Protein AF-A0A352PST9-F1 (afdb_monomer_lite)

pLDDT: mean 74.84, std 16.95, range [35.41, 90.06]

Secondary structure (DSSP, 8-state):
----------EEEEEEEEESSSEEEEEE-SSSTTEEEEEEEESSHHHHHHHHHSHHHHHHHHHHGGGEEEEEEEE------

Radius of gyration: 15.48 Å; chains: 1; bounding box: 48×29×36 Å

Sequence (81 aa):
MDRANHIHKRLSIVIDLLLKGSAFDVCQDLQLGKVFFIYEIYTDEDAFKKHLSSRHFKEFDIAIREWVERKSIRKLKRTFR

Structure (mmCIF, N/CA/C/O backbone):
data_AF-A0A352PST9-F1
#
_entry.id   AF-A0A352PST9-F1
#
loop_
_atom_site.group_PDB
_atom_site.id
_atom_site.type_symbol
_atom_site.label_atom_id
_atom_site.label_alt_id
_atom_site.label_comp_id
_atom_site.label_asym_id
_atom_site.label_entity_id
_atom_site.label_seq_id
_atom_site.pdbx_PDB_ins_code
_atom_site.Cartn_x
_atom_site.Cartn_y
_atom_site.Cartn_z
_atom_site.occupancy
_atom_site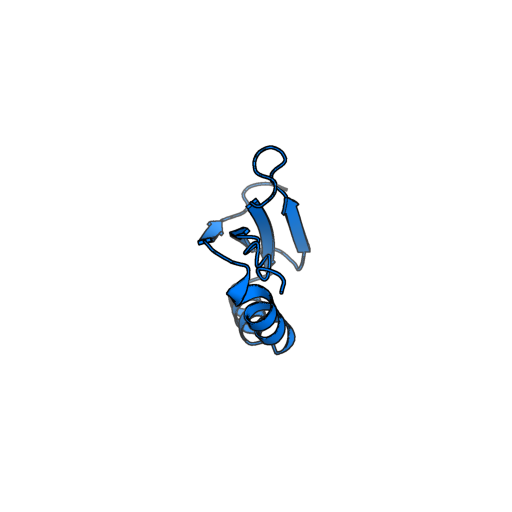.B_iso_or_equiv
_atom_site.auth_seq_id
_atom_site.auth_comp_id
_atom_site.auth_asym_id
_atom_site.auth_atom_id
_atom_site.pdbx_PDB_model_num
ATOM 1 N N . MET A 1 1 ? -31.516 -15.562 22.527 1.00 35.41 1 MET A N 1
ATOM 2 C CA . MET A 1 1 ? -31.003 -15.807 21.163 1.00 35.41 1 MET A CA 1
ATOM 3 C C . MET A 1 1 ? -30.200 -14.590 20.770 1.00 35.41 1 MET A C 1
ATOM 5 O O . MET A 1 1 ? -30.755 -13.499 20.711 1.00 35.41 1 MET A O 1
ATOM 9 N N . ASP A 1 2 ? -28.885 -14.775 20.706 1.00 38.34 2 ASP A N 1
ATOM 10 C CA . ASP A 1 2 ? -27.881 -13.717 20.735 1.00 38.34 2 ASP A CA 1
ATOM 11 C C . ASP A 1 2 ? -28.033 -12.689 19.618 1.00 38.34 2 ASP A C 1
ATOM 13 O O . ASP A 1 2 ? -28.139 -13.021 18.436 1.00 38.34 2 ASP A O 1
ATOM 17 N N . ARG A 1 3 ? -27.981 -11.414 20.019 1.00 37.09 3 ARG A N 1
ATOM 18 C CA . ARG A 1 3 ? -27.733 -10.295 19.116 1.00 37.09 3 ARG A CA 1
ATOM 19 C C . ARG A 1 3 ? -26.345 -10.513 18.536 1.00 37.09 3 ARG A C 1
ATOM 21 O O . ARG A 1 3 ? -25.353 -10.381 19.249 1.00 37.09 3 ARG A O 1
ATOM 28 N N . ALA A 1 4 ? -26.294 -10.869 17.258 1.00 39.50 4 ALA A N 1
ATOM 29 C CA . ALA A 1 4 ? -25.067 -10.973 16.498 1.00 39.50 4 ALA A CA 1
ATOM 30 C C . ALA A 1 4 ? -24.273 -9.673 16.676 1.00 39.50 4 ALA A C 1
ATOM 32 O O . ALA A 1 4 ? -24.628 -8.618 16.154 1.00 39.50 4 ALA A O 1
ATOM 33 N N . ASN A 1 5 ? -23.211 -9.764 17.467 1.00 37.81 5 ASN A N 1
ATOM 34 C CA . ASN A 1 5 ? -22.294 -8.689 17.793 1.00 37.81 5 ASN A CA 1
ATOM 35 C C . ASN A 1 5 ? -21.401 -8.448 16.562 1.00 37.81 5 ASN A C 1
ATOM 37 O O . ASN A 1 5 ? -20.208 -8.735 16.568 1.00 37.81 5 ASN A O 1
ATOM 41 N N . HIS A 1 6 ? -21.996 -8.009 15.449 1.00 42.62 6 HIS A N 1
ATOM 42 C CA . HIS A 1 6 ? -21.271 -7.600 14.248 1.00 42.62 6 HIS A CA 1
ATOM 43 C C . HIS A 1 6 ? -20.711 -6.201 14.496 1.00 42.62 6 HIS A C 1
ATOM 45 O O . HIS A 1 6 ? -21.196 -5.188 13.996 1.00 42.62 6 HIS A O 1
ATOM 51 N N . ILE A 1 7 ? -19.675 -6.146 15.331 1.00 40.16 7 ILE A N 1
ATOM 52 C CA . ILE A 1 7 ? -18.814 -4.978 15.435 1.00 40.16 7 ILE A CA 1
ATOM 53 C C . ILE A 1 7 ? -18.075 -4.904 14.101 1.00 40.16 7 ILE A C 1
ATOM 55 O O . ILE A 1 7 ? -17.035 -5.536 13.924 1.00 40.16 7 ILE A O 1
ATOM 59 N N . HIS A 1 8 ? -18.628 -4.162 13.144 1.00 40.34 8 HIS A N 1
ATOM 60 C CA . HIS A 1 8 ? -17.923 -3.793 11.924 1.00 40.34 8 HIS A CA 1
ATOM 61 C C . HIS A 1 8 ? -16.650 -3.041 12.345 1.00 40.34 8 HIS A C 1
ATOM 63 O O . HIS A 1 8 ? -16.690 -1.877 12.755 1.00 40.34 8 HIS A O 1
ATOM 69 N N . LYS A 1 9 ? -15.508 -3.737 12.346 1.00 45.56 9 LYS A N 1
ATOM 70 C CA . LYS A 1 9 ? -14.193 -3.150 12.606 1.00 45.56 9 LYS A CA 1
ATOM 71 C C . LYS A 1 9 ? -13.827 -2.325 11.374 1.00 45.56 9 LYS A C 1
ATOM 73 O O . LYS A 1 9 ? -13.254 -2.836 10.428 1.00 45.56 9 LYS A O 1
ATOM 78 N N . ARG A 1 10 ? -14.259 -1.069 11.379 1.00 56.69 10 ARG A N 1
ATOM 79 C CA . ARG A 1 10 ? -14.093 -0.110 10.286 1.00 56.69 10 ARG A CA 1
ATOM 80 C C . ARG A 1 10 ? -12.656 0.394 10.216 1.00 56.69 10 ARG A C 1
ATOM 82 O O . ARG A 1 10 ? -12.165 0.911 11.217 1.00 56.69 10 ARG A O 1
ATOM 89 N N . LEU A 1 11 ? -12.006 0.229 9.067 1.00 57.41 11 LEU A N 1
ATOM 90 C CA . LEU A 1 11 ? -10.613 0.593 8.819 1.00 57.41 11 LEU A CA 1
ATOM 91 C C . LEU A 1 11 ? -10.510 1.818 7.904 1.00 57.41 11 LEU A C 1
ATOM 93 O O . LEU A 1 11 ? -11.253 1.932 6.928 1.00 57.41 11 LEU A O 1
ATOM 97 N N . SER A 1 12 ? -9.562 2.711 8.187 1.00 64.19 12 SER A N 1
ATOM 98 C CA . SER A 1 12 ? -9.127 3.731 7.223 1.00 64.19 12 SER A CA 1
ATOM 99 C C . SER A 1 12 ? -7.755 3.360 6.680 1.00 64.19 12 SER A C 1
ATOM 101 O O . SER A 1 12 ? -6.847 3.140 7.474 1.00 64.19 12 SER A O 1
ATOM 103 N N . ILE A 1 13 ? -7.602 3.294 5.357 1.00 62.66 13 ILE A N 1
ATOM 104 C CA . ILE A 1 13 ? -6.322 2.987 4.705 1.00 62.66 13 ILE A CA 1
ATOM 105 C C . ILE A 1 13 ? -5.826 4.220 3.955 1.00 62.66 13 ILE A C 1
ATOM 107 O O . ILE A 1 13 ? -6.545 4.768 3.116 1.00 62.66 13 ILE A O 1
ATOM 111 N N . VAL A 1 14 ? -4.591 4.631 4.232 1.00 58.91 14 VAL A N 1
ATOM 112 C CA . VAL A 1 14 ? -3.865 5.640 3.451 1.00 58.91 14 VAL A CA 1
ATOM 113 C C . VAL A 1 14 ? -2.748 4.939 2.685 1.00 58.91 14 VAL A C 1
ATOM 115 O O . VAL A 1 14 ? -1.907 4.307 3.314 1.00 58.91 14 VAL A O 1
ATOM 118 N N . ILE A 1 15 ? -2.753 5.029 1.353 1.00 62.56 15 ILE A N 1
ATOM 119 C CA . ILE A 1 15 ? -1.731 4.425 0.485 1.00 62.56 15 ILE A CA 1
ATOM 120 C C . ILE A 1 15 ? -0.856 5.526 -0.114 1.00 62.56 15 ILE A C 1
ATOM 122 O O . ILE A 1 15 ? -1.364 6.361 -0.866 1.00 62.56 15 ILE A O 1
ATOM 126 N N . ASP A 1 16 ? 0.445 5.492 0.169 1.00 54.47 16 ASP A N 1
ATOM 127 C CA . ASP A 1 16 ? 1.439 6.377 -0.441 1.00 54.47 16 ASP A CA 1
ATOM 128 C C . ASP A 1 16 ? 2.296 5.608 -1.458 1.00 54.47 16 ASP A C 1
ATOM 130 O O . ASP A 1 16 ? 3.000 4.665 -1.106 1.00 54.47 16 ASP A O 1
ATOM 134 N N . LEU A 1 17 ? 2.235 6.025 -2.727 1.00 56.53 17 LEU A N 1
ATOM 135 C CA . LEU A 1 17 ? 2.906 5.374 -3.859 1.00 56.53 17 LEU A CA 1
ATOM 136 C C . LEU A 1 17 ? 4.170 6.139 -4.258 1.00 56.53 17 LEU A C 1
ATOM 138 O O . LEU A 1 17 ? 4.071 7.308 -4.643 1.00 56.53 17 LEU A O 1
ATOM 142 N N . LEU A 1 18 ? 5.338 5.492 -4.229 1.00 51.53 18 LEU A N 1
ATOM 143 C CA . LEU A 1 18 ? 6.640 6.097 -4.556 1.00 51.53 18 LEU A CA 1
ATOM 144 C C . LEU A 1 18 ? 7.432 5.292 -5.579 1.00 51.53 18 LEU A C 1
ATOM 146 O O . LEU A 1 18 ? 7.171 4.115 -5.767 1.00 51.53 18 LEU A O 1
ATOM 150 N N . LEU A 1 19 ? 8.412 5.918 -6.247 1.00 45.03 19 LEU A N 1
ATOM 151 C CA . LEU A 1 19 ? 9.216 5.265 -7.288 1.00 45.03 19 LEU A CA 1
ATOM 152 C C . LEU A 1 19 ? 10.686 4.991 -6.855 1.00 45.03 19 LEU A C 1
ATOM 154 O O . LEU A 1 19 ? 11.462 5.945 -6.801 1.00 45.03 19 LEU A O 1
ATOM 158 N N . LYS A 1 20 ? 11.058 3.735 -6.512 1.00 45.22 20 LYS A N 1
ATOM 159 C CA . LYS A 1 20 ? 12.400 3.072 -6.471 1.00 45.22 20 LYS A CA 1
ATOM 160 C C . LYS A 1 20 ? 12.414 1.696 -5.722 1.00 45.22 20 LYS A C 1
ATOM 162 O O . LYS A 1 20 ? 12.735 1.659 -4.534 1.00 45.22 20 LYS A O 1
ATOM 167 N N . GLY A 1 21 ? 12.198 0.570 -6.418 1.00 52.06 21 GLY A N 1
ATOM 168 C CA . GLY A 1 21 ? 12.380 -0.809 -5.888 1.00 52.06 21 GLY A CA 1
ATOM 169 C C . GLY A 1 21 ? 11.220 -1.339 -5.028 1.00 52.06 21 GLY A C 1
ATOM 170 O O . GLY A 1 21 ? 10.441 -0.537 -4.540 1.00 52.06 21 GLY A O 1
ATOM 171 N N . SER A 1 22 ? 11.094 -2.664 -4.854 1.00 56.06 22 SER A N 1
ATOM 172 C CA . SER A 1 22 ? 9.944 -3.294 -4.173 1.00 56.06 22 SER A CA 1
ATOM 173 C C . SER A 1 22 ? 10.149 -3.365 -2.656 1.00 56.06 22 SER A C 1
ATOM 175 O O . SER A 1 22 ? 10.805 -4.277 -2.156 1.00 56.06 22 SER A O 1
ATOM 177 N N . ALA A 1 23 ? 9.591 -2.405 -1.929 1.00 67.50 23 AL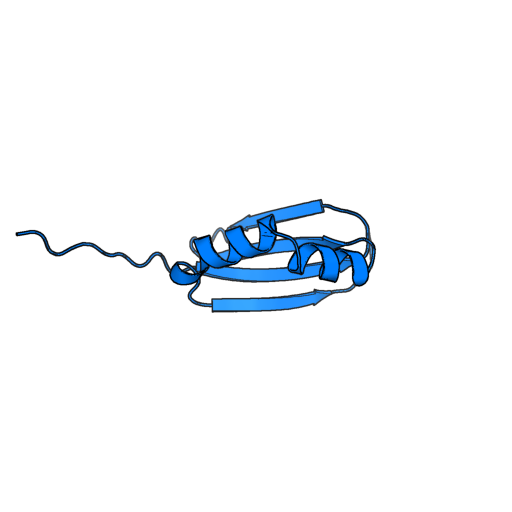A A N 1
ATOM 178 C CA . ALA A 1 23 ? 9.470 -2.436 -0.475 1.00 67.50 23 ALA A CA 1
ATOM 179 C C . ALA A 1 23 ? 8.089 -1.897 -0.095 1.00 67.50 23 ALA A C 1
ATOM 181 O O . ALA A 1 23 ? 7.589 -0.981 -0.756 1.00 67.50 23 ALA A O 1
ATOM 182 N N . PHE A 1 24 ? 7.488 -2.467 0.948 1.00 78.12 24 PHE A N 1
ATOM 183 C CA . PHE A 1 24 ? 6.272 -1.927 1.532 1.00 78.12 24 PHE A CA 1
ATOM 184 C C . PHE A 1 24 ? 6.350 -1.960 3.053 1.00 78.12 24 PHE A C 1
ATOM 186 O O . PHE A 1 24 ? 6.877 -2.911 3.628 1.00 78.12 24 PHE A O 1
ATOM 193 N N . ASP A 1 25 ? 5.793 -0.928 3.674 1.00 85.25 25 ASP A N 1
ATOM 194 C CA . ASP A 1 25 ? 5.604 -0.844 5.115 1.00 85.25 25 ASP A CA 1
ATOM 195 C C . ASP A 1 25 ? 4.109 -0.749 5.407 1.00 85.25 25 ASP A C 1
ATOM 197 O O . ASP A 1 25 ? 3.371 -0.022 4.734 1.00 85.25 25 ASP A O 1
ATOM 201 N N . VAL A 1 26 ? 3.667 -1.484 6.425 1.00 85.44 26 VAL A N 1
ATOM 202 C CA . VAL A 1 26 ? 2.316 -1.379 6.978 1.00 85.44 26 VAL A CA 1
ATOM 203 C C . VAL A 1 26 ? 2.449 -0.856 8.397 1.00 85.44 26 VAL A C 1
ATOM 205 O O . VAL A 1 26 ? 3.005 -1.520 9.270 1.00 85.44 26 VAL A O 1
ATOM 208 N N . CYS A 1 27 ? 1.934 0.341 8.629 1.00 86.12 27 CYS A N 1
ATOM 209 C CA . CYS A 1 27 ? 1.929 0.986 9.930 1.00 86.12 27 CYS A CA 1
ATOM 210 C C . CYS A 1 27 ? 0.493 1.109 10.435 1.00 86.12 27 CYS A C 1
ATOM 212 O O . CYS A 1 27 ? -0.436 1.350 9.664 1.00 86.12 27 CYS A O 1
ATOM 214 N N . GLN A 1 28 ? 0.307 0.977 11.741 1.00 88.62 28 GLN A N 1
ATOM 215 C CA . GLN A 1 28 ? -0.953 1.281 12.408 1.00 88.62 28 GLN A CA 1
ATOM 216 C C . GLN A 1 28 ? -0.787 2.597 13.161 1.00 88.62 28 GLN A C 1
ATOM 218 O O . GLN A 1 28 ? 0.231 2.811 13.820 1.00 88.62 28 GLN A O 1
ATOM 223 N N . ASP A 1 29 ? -1.773 3.482 13.058 1.00 87.12 29 ASP A N 1
ATOM 224 C CA . ASP A 1 29 ? -1.778 4.712 13.839 1.00 87.12 29 ASP A CA 1
ATOM 225 C C . ASP A 1 29 ? -1.911 4.372 15.333 1.00 87.12 29 ASP A C 1
ATOM 227 O O . ASP A 1 29 ? -2.834 3.664 15.749 1.00 87.12 29 ASP A O 1
ATOM 231 N N . LEU A 1 30 ? -0.968 4.863 16.143 1.00 88.31 30 LEU A N 1
ATOM 232 C CA . LEU A 1 30 ? -0.912 4.574 17.579 1.00 88.31 30 LEU A CA 1
ATOM 233 C C . LEU A 1 30 ? -2.055 5.233 18.363 1.00 88.31 30 LEU A C 1
ATOM 235 O O . LEU A 1 30 ? -2.430 4.741 19.424 1.00 88.31 30 LEU A O 1
ATOM 239 N N . GLN A 1 31 ? -2.598 6.344 17.864 1.00 87.88 31 GLN A N 1
ATOM 240 C CA . GLN A 1 31 ? -3.701 7.074 18.493 1.00 87.88 31 GLN A CA 1
ATOM 241 C C . GLN A 1 31 ? -5.052 6.604 17.948 1.00 87.88 31 GLN A C 1
ATOM 243 O O . GLN A 1 31 ? -6.040 6.525 18.678 1.00 87.88 31 GLN A O 1
ATOM 248 N N . LEU A 1 32 ? -5.092 6.252 16.665 1.00 81.12 32 LEU A N 1
ATOM 249 C CA . LEU A 1 32 ? -6.280 5.810 15.956 1.00 81.12 32 LEU A CA 1
ATOM 250 C C . LEU A 1 32 ? -6.116 4.345 15.553 1.00 81.12 32 LEU A C 1
ATOM 252 O O . LEU A 1 32 ? -5.943 4.038 14.381 1.00 81.12 32 LEU A O 1
ATOM 256 N N . GLY A 1 33 ? -6.248 3.420 16.508 1.00 80.88 33 GLY A N 1
ATOM 257 C CA . GLY A 1 33 ? -5.974 1.981 16.328 1.00 80.88 33 GLY A CA 1
ATOM 258 C C . GLY A 1 33 ? -6.794 1.227 15.260 1.00 80.88 33 GLY A C 1
ATOM 259 O O . GLY A 1 33 ? -6.735 0.004 15.194 1.00 80.88 33 GLY A O 1
ATOM 260 N N . LYS A 1 34 ? -7.575 1.908 14.421 1.00 85.12 34 LYS A N 1
ATOM 261 C CA . LYS A 1 34 ? -8.232 1.349 13.226 1.00 85.12 34 LYS A CA 1
ATOM 262 C C . LYS A 1 34 ? -7.789 2.031 11.925 1.00 85.12 34 LYS A C 1
ATOM 264 O O . LYS A 1 34 ? -8.355 1.786 10.863 1.00 85.12 34 LYS A O 1
ATOM 269 N N . VAL A 1 35 ? -6.804 2.912 12.000 1.00 85.44 35 VAL A N 1
ATOM 270 C CA . VAL A 1 35 ? -6.220 3.598 10.856 1.00 85.44 35 VAL A CA 1
ATOM 271 C C . VAL A 1 35 ? -4.910 2.902 10.537 1.00 85.44 35 VAL A C 1
ATOM 273 O O . VAL A 1 35 ? -4.041 2.752 11.394 1.00 85.44 35 VAL A O 1
ATOM 276 N N . PHE A 1 36 ? -4.802 2.454 9.295 1.00 86.19 36 PHE A N 1
ATOM 277 C CA . PHE A 1 36 ? -3.613 1.833 8.752 1.00 86.19 36 PHE A CA 1
ATOM 278 C C . PHE A 1 36 ? -3.035 2.730 7.663 1.00 86.19 36 PHE A C 1
ATOM 280 O O . PHE A 1 36 ? -3.745 3.288 6.822 1.00 86.19 36 PHE A O 1
ATOM 287 N N . PHE A 1 37 ? -1.721 2.855 7.688 1.00 85.00 37 PHE A N 1
ATOM 288 C CA . PHE A 1 37 ? -0.930 3.532 6.685 1.00 85.00 37 PHE A CA 1
ATOM 289 C C . PHE A 1 37 ? -0.109 2.484 5.944 1.00 85.00 37 PHE A C 1
ATOM 291 O O . PHE A 1 37 ? 0.589 1.689 6.568 1.00 85.00 37 PHE A O 1
ATOM 298 N N . ILE A 1 38 ? -0.223 2.469 4.623 1.00 85.88 38 ILE A N 1
ATOM 299 C CA . ILE A 1 38 ? 0.538 1.584 3.753 1.00 85.88 38 ILE A CA 1
ATOM 300 C C . ILE A 1 38 ? 1.391 2.460 2.847 1.00 85.88 38 ILE A C 1
ATOM 302 O O . ILE A 1 38 ? 0.896 3.343 2.145 1.00 85.88 38 ILE A O 1
ATOM 306 N N . TYR A 1 39 ? 2.686 2.203 2.865 1.00 81.31 39 TYR A N 1
ATOM 307 C CA . TYR A 1 39 ? 3.662 2.898 2.049 1.00 81.31 39 TYR A CA 1
ATOM 308 C C . TYR A 1 39 ? 4.279 1.901 1.087 1.00 81.31 39 TYR A C 1
ATOM 310 O O . TYR A 1 39 ? 4.853 0.910 1.527 1.00 81.31 39 TYR A O 1
ATOM 318 N N . GLU A 1 40 ? 4.162 2.148 -0.214 1.00 83.94 40 GLU A N 1
ATOM 319 C CA . GLU A 1 40 ? 4.648 1.238 -1.248 1.00 83.94 40 GLU A CA 1
ATOM 320 C C . GLU A 1 40 ? 5.567 1.971 -2.212 1.00 83.94 40 GLU A C 1
ATOM 322 O O . GLU A 1 40 ? 5.243 3.034 -2.754 1.00 83.94 40 GLU A O 1
ATOM 327 N N . ILE A 1 41 ? 6.721 1.364 -2.467 1.00 83.44 41 ILE A N 1
ATOM 328 C CA . ILE A 1 41 ? 7.662 1.843 -3.463 1.00 83.44 41 ILE A CA 1
ATOM 329 C C . ILE A 1 41 ? 7.660 0.878 -4.663 1.00 83.44 41 ILE A C 1
ATOM 331 O O . ILE A 1 41 ? 7.679 -0.339 -4.507 1.00 83.44 41 ILE A O 1
ATOM 335 N N . TYR A 1 42 ? 7.644 1.434 -5.872 1.00 83.12 42 TYR A N 1
ATOM 336 C CA . TYR A 1 42 ? 7.630 0.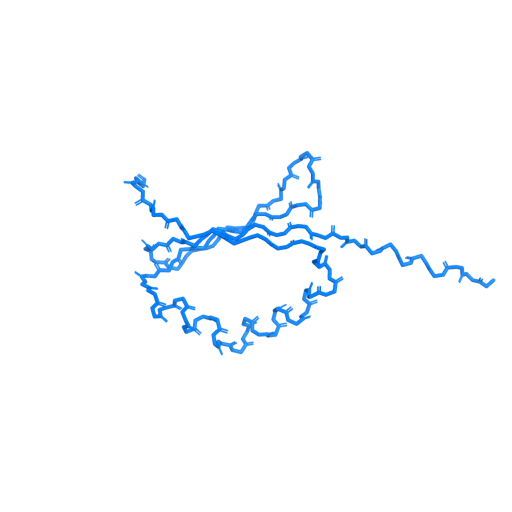752 -7.169 1.00 83.12 42 TYR A CA 1
ATOM 337 C C . TYR A 1 42 ? 8.816 1.206 -8.014 1.00 83.12 42 TYR A C 1
ATOM 339 O O . TYR A 1 42 ? 9.296 2.305 -7.836 1.00 83.12 42 TYR A O 1
ATOM 347 N N . THR A 1 43 ? 9.361 0.431 -8.945 1.00 79.69 43 THR A N 1
ATOM 348 C CA . THR A 1 43 ? 10.483 0.935 -9.775 1.00 79.69 43 THR A CA 1
ATOM 349 C C . THR A 1 43 ? 10.055 2.033 -10.746 1.00 79.69 43 THR A C 1
ATOM 351 O O . THR A 1 43 ? 10.796 2.986 -10.974 1.00 79.69 43 THR A O 1
ATOM 354 N N . ASP A 1 44 ? 8.842 1.905 -11.268 1.00 82.81 44 ASP A N 1
ATOM 355 C CA . ASP A 1 44 ? 8.246 2.736 -12.305 1.00 82.81 44 ASP A CA 1
ATOM 356 C C . ASP A 1 44 ? 6.716 2.557 -12.279 1.00 82.81 44 ASP A C 1
ATOM 358 O O . ASP A 1 44 ? 6.159 1.800 -11.476 1.00 82.81 44 ASP A O 1
ATOM 362 N N . GLU A 1 45 ? 6.019 3.287 -13.147 1.00 83.94 45 GLU A N 1
ATOM 363 C CA . GLU A 1 45 ? 4.561 3.223 -13.229 1.00 83.94 45 GLU A CA 1
ATOM 364 C C . GLU A 1 45 ? 4.043 1.883 -13.780 1.00 83.94 45 GLU A C 1
ATOM 366 O O . GLU A 1 45 ? 2.951 1.447 -13.407 1.00 83.94 45 GLU A O 1
ATOM 371 N N . ASP A 1 46 ? 4.817 1.194 -14.619 1.00 87.94 46 ASP A N 1
ATOM 372 C CA . ASP A 1 46 ? 4.413 -0.093 -15.185 1.00 87.94 46 ASP A CA 1
ATOM 373 C C . ASP A 1 46 ? 4.486 -1.206 -14.141 1.00 87.94 46 ASP A C 1
ATOM 375 O O . ASP A 1 46 ? 3.618 -2.079 -14.111 1.00 87.94 46 ASP A O 1
ATOM 379 N N . ALA A 1 47 ? 5.462 -1.161 -13.232 1.00 83.38 47 ALA A N 1
ATOM 380 C CA . ALA A 1 47 ? 5.538 -2.042 -12.073 1.00 83.38 47 ALA A CA 1
ATOM 381 C C . ALA A 1 47 ? 4.309 -1.881 -11.164 1.00 83.38 47 ALA A C 1
ATOM 383 O O . ALA A 1 47 ? 3.730 -2.882 -10.735 1.00 83.38 47 ALA A O 1
ATOM 384 N N . PHE A 1 48 ? 3.856 -0.643 -10.942 1.00 84.56 48 PHE A N 1
ATOM 385 C CA . PHE A 1 48 ? 2.620 -0.368 -10.206 1.00 84.56 48 PHE A CA 1
ATOM 386 C C . PHE A 1 48 ? 1.389 -0.943 -10.920 1.00 84.56 48 PHE A C 1
ATOM 388 O O . PHE A 1 48 ? 0.605 -1.680 -10.321 1.00 84.56 48 PHE A O 1
ATOM 395 N N . LYS A 1 49 ? 1.241 -0.691 -12.227 1.00 87.19 49 LYS A N 1
ATOM 396 C CA . LYS A 1 49 ? 0.126 -1.235 -13.026 1.00 87.19 49 LYS A CA 1
ATOM 397 C C . LYS A 1 49 ? 0.117 -2.765 -13.031 1.00 87.19 49 LYS A C 1
ATOM 399 O O . LYS A 1 49 ? -0.937 -3.375 -12.847 1.00 87.19 49 LYS A O 1
ATOM 404 N N . LYS A 1 50 ? 1.287 -3.395 -13.186 1.00 87.94 50 LYS A N 1
ATOM 405 C CA . LYS A 1 50 ? 1.444 -4.855 -13.103 1.00 87.94 50 LYS A CA 1
ATOM 406 C C . LYS A 1 50 ? 1.007 -5.375 -11.738 1.00 87.94 50 LYS A C 1
ATOM 408 O O . LYS A 1 50 ? 0.230 -6.328 -11.692 1.00 87.94 50 LYS A O 1
ATOM 413 N N . HIS A 1 51 ? 1.425 -4.726 -10.650 1.00 84.69 51 HIS A N 1
ATOM 414 C CA . HIS A 1 51 ? 0.996 -5.087 -9.301 1.00 84.69 51 HIS A CA 1
ATOM 415 C C . HIS A 1 51 ? -0.529 -5.001 -9.140 1.00 84.69 51 HIS A C 1
ATOM 417 O O . HIS A 1 51 ? -1.139 -5.992 -8.749 1.00 84.69 51 HIS A O 1
ATOM 423 N N . LEU A 1 52 ? -1.172 -3.901 -9.545 1.00 87.19 52 LEU A N 1
ATOM 424 C CA . LEU A 1 52 ? -2.638 -3.773 -9.486 1.00 87.19 52 LEU A CA 1
ATOM 425 C C . LEU A 1 52 ? -3.380 -4.833 -10.318 1.00 87.19 52 LEU A C 1
ATOM 427 O O . LEU A 1 52 ? -4.488 -5.251 -9.984 1.00 87.19 52 LEU A O 1
ATOM 431 N N . SER A 1 53 ? -2.785 -5.271 -11.430 1.00 90.06 53 SER A N 1
ATOM 432 C CA . SER A 1 53 ? -3.385 -6.280 -12.309 1.00 90.06 53 SER A CA 1
ATOM 433 C C . SER A 1 5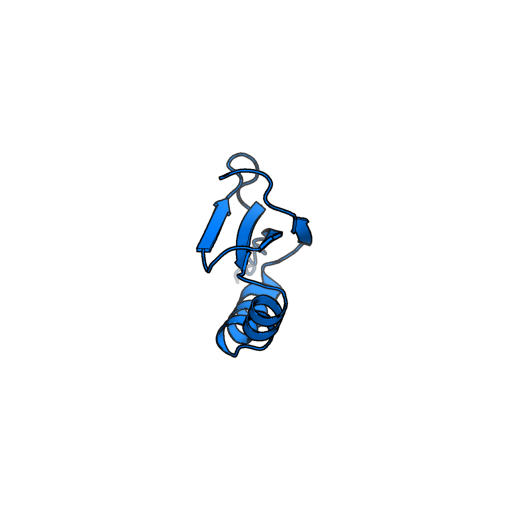3 ? -3.223 -7.720 -11.807 1.00 90.06 53 SER A C 1
ATOM 435 O O . SER A 1 53 ? -3.926 -8.618 -12.288 1.00 90.06 53 SER A O 1
ATOM 437 N N . SER A 1 54 ? -2.312 -7.934 -10.856 1.00 86.50 54 SER A N 1
ATOM 438 C CA . SER A 1 54 ? -1.926 -9.250 -10.358 1.00 86.50 54 SER A CA 1
ATOM 439 C C . SER A 1 54 ? -3.067 -9.974 -9.639 1.00 86.50 54 SER A C 1
ATOM 441 O O . SER A 1 54 ? -3.993 -9.362 -9.103 1.00 86.50 54 SER A O 1
ATOM 443 N N . ARG A 1 55 ? -2.995 -11.310 -9.617 1.00 89.56 55 ARG A N 1
ATOM 444 C CA . ARG A 1 55 ? -3.991 -12.137 -8.927 1.00 89.56 55 ARG A CA 1
ATOM 445 C C . ARG A 1 55 ? -3.993 -11.875 -7.420 1.00 89.56 55 ARG A C 1
ATOM 447 O O . ARG A 1 55 ? -5.059 -11.661 -6.857 1.00 89.56 55 ARG A O 1
ATOM 454 N N . HIS A 1 56 ? -2.816 -11.838 -6.792 1.00 83.44 56 HIS A N 1
ATOM 455 C CA . HIS A 1 56 ? -2.706 -11.671 -5.341 1.00 83.44 56 HIS A CA 1
ATOM 456 C C . HIS A 1 56 ? -3.256 -10.319 -4.871 1.00 83.44 56 HIS A C 1
ATOM 458 O O . HIS A 1 56 ? -3.945 -10.273 -3.857 1.00 83.44 56 HIS A O 1
ATOM 464 N N . PHE A 1 57 ? -3.026 -9.230 -5.619 1.00 86.44 57 PHE A N 1
ATOM 465 C CA . PHE A 1 57 ? -3.593 -7.922 -5.277 1.00 86.44 57 PHE A CA 1
ATOM 466 C C . PHE A 1 57 ? -5.124 -7.934 -5.338 1.00 86.44 57 PHE A C 1
ATOM 468 O O . PHE A 1 57 ? -5.785 -7.427 -4.436 1.00 86.44 57 PHE A O 1
ATOM 475 N N . LYS A 1 58 ? -5.701 -8.541 -6.382 1.00 88.75 58 LYS A N 1
ATOM 476 C CA . LYS A 1 58 ? -7.160 -8.631 -6.545 1.00 88.75 58 LYS A CA 1
ATOM 477 C C . LYS A 1 58 ? -7.811 -9.466 -5.444 1.00 88.75 58 LYS A C 1
ATOM 479 O O . LYS A 1 58 ? -8.847 -9.070 -4.921 1.00 88.75 58 LYS A O 1
ATOM 484 N N . GLU A 1 59 ? -7.207 -10.596 -5.086 1.00 88.88 59 GLU A N 1
ATOM 485 C CA . GLU A 1 59 ? -7.670 -11.439 -3.976 1.00 88.88 59 GLU A CA 1
ATOM 486 C C . GLU A 1 59 ? -7.621 -10.677 -2.645 1.00 88.88 59 GLU A C 1
ATOM 488 O O . GLU A 1 59 ? -8.588 -10.706 -1.885 1.00 88.88 59 GLU A O 1
ATOM 493 N N . PHE A 1 60 ? -6.540 -9.930 -2.401 1.00 85.00 60 PHE A N 1
ATOM 494 C CA . PHE A 1 60 ? -6.410 -9.074 -1.225 1.00 85.00 60 PHE A CA 1
ATOM 495 C C . PHE A 1 60 ? -7.472 -7.964 -1.185 1.00 85.00 60 PHE A C 1
ATOM 497 O O . PHE A 1 60 ? -8.161 -7.836 -0.176 1.00 85.00 60 PHE A O 1
ATOM 504 N N . ASP A 1 61 ? -7.652 -7.203 -2.274 1.00 86.94 61 ASP A N 1
ATOM 505 C CA . ASP A 1 61 ? -8.645 -6.117 -2.353 1.00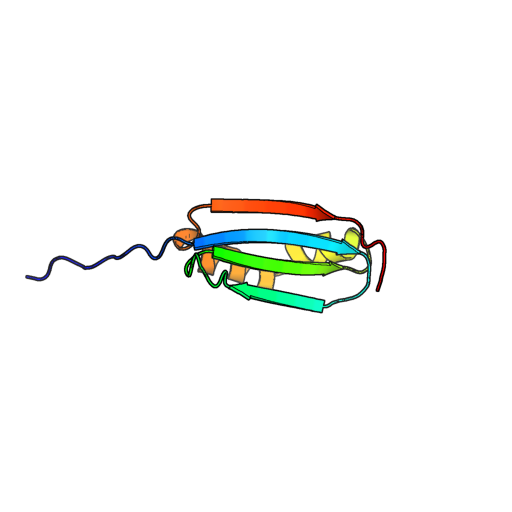 86.94 61 ASP A CA 1
ATOM 506 C C . ASP A 1 61 ? -10.065 -6.618 -2.063 1.00 86.94 61 ASP A C 1
ATOM 508 O O . ASP A 1 61 ? -10.817 -5.961 -1.346 1.00 86.94 61 ASP A O 1
ATOM 512 N N . ILE A 1 62 ? -10.415 -7.806 -2.563 1.00 90.00 62 ILE A N 1
ATOM 513 C CA . ILE A 1 62 ? -11.702 -8.448 -2.275 1.00 90.00 62 ILE A CA 1
ATOM 514 C C . ILE A 1 62 ? -11.802 -8.817 -0.793 1.00 90.00 62 ILE A C 1
ATOM 516 O O . ILE A 1 62 ? -12.804 -8.493 -0.157 1.00 90.00 62 ILE A O 1
ATOM 520 N N . ALA A 1 63 ? -10.776 -9.467 -0.235 1.00 88.19 63 ALA A N 1
ATOM 521 C CA . ALA A 1 63 ? -10.797 -9.965 1.139 1.00 88.19 63 ALA A CA 1
ATOM 522 C C . ALA A 1 63 ? -10.959 -8.848 2.183 1.00 88.19 63 ALA A C 1
ATOM 524 O O . ALA A 1 63 ? -11.607 -9.059 3.207 1.00 88.19 63 ALA A O 1
ATOM 525 N N . ILE A 1 64 ? -10.399 -7.661 1.925 1.00 85.44 64 ILE A N 1
ATOM 526 C CA . ILE A 1 64 ? -10.444 -6.543 2.876 1.00 85.44 64 ILE A CA 1
ATOM 527 C C . ILE A 1 64 ? -11.596 -5.565 2.635 1.00 85.44 64 ILE A C 1
ATOM 529 O O . ILE A 1 64 ? -11.819 -4.692 3.473 1.00 85.44 64 ILE A O 1
ATOM 533 N N . ARG A 1 65 ? -12.314 -5.662 1.507 1.00 86.06 65 ARG A N 1
ATOM 534 C CA . ARG A 1 65 ? -13.268 -4.634 1.053 1.00 86.06 65 ARG A CA 1
ATOM 535 C C . ARG A 1 65 ? -14.297 -4.261 2.115 1.00 86.06 65 ARG A C 1
ATOM 537 O O . ARG A 1 65 ? -14.493 -3.083 2.386 1.00 86.06 65 ARG A O 1
ATOM 544 N N . GLU A 1 66 ? -14.885 -5.265 2.755 1.00 87.12 66 GLU A N 1
ATOM 545 C CA . GLU A 1 66 ? -15.916 -5.089 3.787 1.00 87.12 66 GLU A CA 1
ATOM 546 C C . GLU A 1 66 ? -15.366 -4.541 5.116 1.00 87.12 66 GLU A C 1
ATOM 548 O O . GLU A 1 66 ? -16.126 -4.167 6.009 1.00 87.12 66 GLU A O 1
ATOM 553 N N . TRP A 1 67 ? -14.041 -4.508 5.286 1.00 84.69 67 TRP A N 1
ATOM 554 C CA . TRP A 1 67 ? -13.391 -3.980 6.487 1.00 84.69 67 TRP A CA 1
ATOM 555 C C . TRP A 1 67 ? -13.028 -2.500 6.325 1.00 84.69 67 TRP A C 1
ATOM 557 O O . TRP A 1 67 ? -12.850 -1.798 7.321 1.00 84.69 67 TRP A O 1
ATOM 567 N N . VAL A 1 68 ? -12.927 -2.002 5.088 1.00 86.56 68 VAL A N 1
ATOM 568 C CA . VAL A 1 68 ? -12.485 -0.636 4.783 1.00 86.56 68 VAL A CA 1
ATOM 569 C C . VAL A 1 68 ? -13.677 0.319 4.754 1.00 86.56 68 VAL A C 1
ATOM 571 O O . VAL A 1 68 ? -14.502 0.284 3.850 1.00 86.56 68 VAL A O 1
ATOM 574 N N . GLU A 1 69 ? -13.733 1.234 5.720 1.00 88.31 69 GLU A N 1
ATOM 575 C CA . GLU A 1 69 ? -14.715 2.328 5.734 1.00 88.31 69 GLU A CA 1
ATOM 576 C C . GLU A 1 69 ? -14.255 3.510 4.875 1.00 88.31 69 GLU A C 1
ATOM 578 O O . GLU A 1 69 ? -15.065 4.180 4.236 1.00 88.31 69 GLU A O 1
ATOM 583 N N . ARG A 1 70 ? -12.945 3.784 4.853 1.00 86.56 70 ARG A N 1
ATOM 584 C CA . ARG A 1 70 ? -12.372 4.905 4.104 1.00 86.56 70 ARG A CA 1
ATOM 585 C C . ARG A 1 70 ? -11.039 4.516 3.481 1.00 86.56 70 ARG A C 1
ATOM 587 O O . ARG A 1 70 ? -10.176 3.947 4.142 1.00 86.56 70 ARG A O 1
ATOM 594 N N . LYS A 1 71 ? -10.836 4.895 2.220 1.00 85.88 71 LYS A N 1
ATOM 595 C CA . LYS A 1 71 ? -9.566 4.734 1.504 1.00 85.88 71 LYS A CA 1
ATOM 596 C C . LYS A 1 71 ? -9.110 6.089 0.970 1.00 85.88 71 LYS A C 1
ATOM 598 O O . LYS A 1 71 ? -9.897 6.798 0.349 1.00 85.88 71 LYS A O 1
ATOM 603 N N . SER A 1 72 ? -7.856 6.445 1.218 1.00 86.94 72 SER A N 1
ATOM 604 C CA . SER A 1 72 ? -7.190 7.619 0.650 1.00 86.94 72 SER A CA 1
ATOM 605 C C . SER A 1 72 ? -5.903 7.169 -0.029 1.00 86.94 72 SER A C 1
ATOM 607 O O . SER A 1 72 ? -5.189 6.322 0.500 1.00 86.94 72 SER A O 1
ATOM 609 N N . ILE A 1 73 ? -5.616 7.693 -1.217 1.00 84.81 73 ILE A N 1
ATOM 610 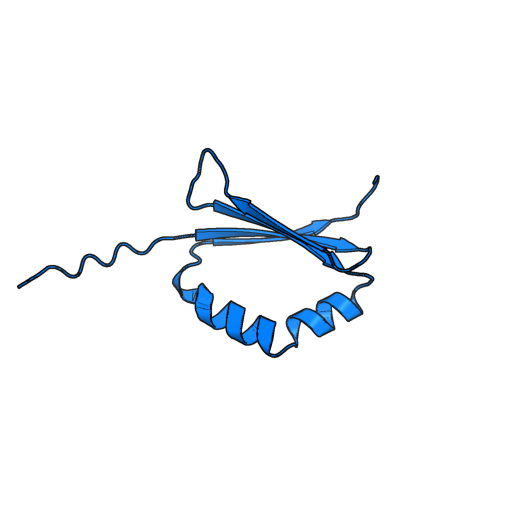C CA . ILE A 1 73 ? -4.452 7.295 -2.013 1.00 84.81 73 ILE A CA 1
ATOM 611 C C . ILE A 1 73 ? -3.726 8.559 -2.456 1.00 84.81 73 ILE A C 1
ATOM 613 O O . ILE A 1 73 ? -4.357 9.484 -2.970 1.00 84.81 73 ILE A O 1
ATOM 617 N N . ARG A 1 74 ? -2.403 8.598 -2.281 1.00 84.94 74 ARG A N 1
ATOM 618 C CA . ARG A 1 74 ? -1.549 9.705 -2.717 1.00 84.94 74 ARG A CA 1
ATOM 619 C C . ARG A 1 74 ? -0.366 9.168 -3.515 1.00 84.94 74 ARG A C 1
ATOM 621 O O . ARG A 1 74 ? 0.294 8.210 -3.123 1.00 84.94 74 ARG A O 1
ATOM 628 N N . LYS A 1 75 ? -0.069 9.817 -4.640 1.00 83.88 75 LYS A N 1
ATOM 629 C CA . LYS A 1 75 ? 1.170 9.588 -5.395 1.00 83.88 75 LYS A CA 1
ATOM 630 C C . LYS A 1 75 ? 2.209 10.584 -4.900 1.00 83.88 75 LYS A C 1
ATOM 632 O O . LYS A 1 75 ? 1.973 11.789 -4.967 1.00 83.88 75 LYS A O 1
ATOM 637 N N . LEU A 1 76 ? 3.336 10.092 -4.398 1.00 83.88 76 LEU A N 1
ATOM 638 C CA . LEU A 1 76 ? 4.399 10.912 -3.825 1.00 83.88 76 LEU A CA 1
ATOM 639 C C . LEU A 1 76 ? 5.712 10.711 -4.592 1.00 83.88 76 LEU A C 1
ATOM 641 O O . LEU A 1 76 ? 5.944 9.692 -5.243 1.00 83.88 76 LEU A O 1
ATOM 645 N N . LYS A 1 77 ? 6.604 11.703 -4.513 1.00 81.62 77 LYS A N 1
ATOM 646 C CA . LYS A 1 77 ? 7.962 11.631 -5.069 1.00 81.62 77 LYS A CA 1
ATOM 647 C C . LYS A 1 77 ? 8.971 11.610 -3.927 1.00 81.62 77 LYS A C 1
ATOM 649 O O . LYS A 1 77 ? 8.975 12.517 -3.102 1.00 81.62 77 LYS A O 1
ATOM 654 N N . ARG A 1 78 ? 9.847 10.600 -3.896 1.00 79.06 78 ARG A N 1
ATOM 655 C CA . ARG A 1 78 ? 10.873 10.473 -2.855 1.00 79.06 78 ARG A CA 1
ATOM 656 C C . ARG A 1 78 ? 11.993 11.454 -3.164 1.00 79.06 78 ARG A C 1
ATOM 658 O O . ARG A 1 78 ? 12.576 11.380 -4.244 1.00 79.06 78 ARG A O 1
ATOM 665 N N . THR A 1 79 ? 12.281 12.362 -2.244 1.00 82.62 79 THR A N 1
ATOM 666 C CA . THR A 1 79 ? 13.292 13.410 -2.438 1.00 82.62 79 THR A CA 1
ATOM 667 C C . THR A 1 79 ? 14.654 13.038 -1.852 1.00 82.62 79 THR A C 1
ATOM 669 O O . THR A 1 79 ? 15.665 13.377 -2.455 1.00 82.62 79 THR A O 1
ATOM 672 N N . PHE A 1 80 ? 14.699 12.267 -0.760 1.00 73.25 80 PHE A N 1
ATOM 673 C CA . PHE A 1 80 ? 15.933 11.829 -0.090 1.00 73.25 80 PHE A CA 1
ATOM 674 C C . PHE A 1 80 ? 15.816 10.360 0.370 1.00 73.25 80 PHE A C 1
ATOM 676 O O . PHE A 1 80 ? 14.702 9.832 0.429 1.00 73.25 80 PHE A O 1
ATOM 683 N N . ARG A 1 81 ? 16.941 9.676 0.626 1.00 61.12 81 ARG A N 1
ATOM 684 C CA . ARG A 1 81 ? 16.996 8.298 1.150 1.00 61.12 81 ARG A CA 1
ATOM 685 C C . ARG A 1 81 ? 17.806 8.272 2.434 1.00 61.12 81 ARG A C 1
ATOM 687 O O . ARG A 1 81 ? 18.858 8.941 2.432 1.00 61.12 81 ARG A O 1
#

Foldseek 3Di:
DDDPPPPLLEAEEEEEEEADDFDKDWDADPVHRRYIYIYTYANDVVRVVCCCVDPVNVVVCVVCVSNYPYYHYDYDYDDDD